Protein AF-A0A6N6KBW1-F1 (afdb_monomer)

Secondary structure (DSSP, 8-state):
-GGGG-------EEEEEE-HHHHHHHHTT--EE-GGGEEEESS---TTPEEEEE-TTT--EEEEEEE-TT-SS-EEEEEESS----SHHHHT-

Sequence (93 aa):
MVLDNLPDIPVQRIAFKVKPAAEKAVRKGHPWVFEEAIRKQNLQGNAGDLAIIYDQKKNKFLALGLYDPDSPIRIKLLQFQNPAKIDEVWFQS

Nearest PDB structures (foldseek):
  3c0k-assembly1_B  TM=8.992E-01  e=4.044E-06  Escherichia coli K-12
  2as0-assembly1_B  TM=9.125E-01  e=5.924E-06  Pyrococcus horikoshii
  2j5t-assembly4_H  TM=8.123E-01  e=4.159E-03  Escherichia coli
  2j5t-assembly3_A  TM=8.202E-01  e=3.225E-03  Escherichia coli
  2j5t-assembly1_D  TM=8.231E-01  e=4.433E-03  Escherichia coli

Radius of gyration: 13.61 Å; Cα contacts (8 Å, |Δi|>4): 174; chains: 1; bounding box: 25×25×44 Å

Mean predicted aligned error: 3.31 Å

pLDDT: mean 95.17, std 7.19, range [55.94, 98.81]

Structure (mmCIF, N/C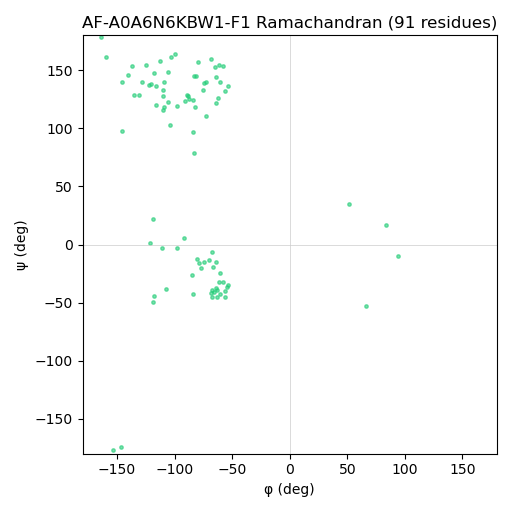A/C/O backbone):
data_AF-A0A6N6KBW1-F1
#
_entry.id   AF-A0A6N6KBW1-F1
#
loop_
_atom_site.group_PDB
_atom_site.id
_atom_site.type_symbol
_atom_site.label_atom_id
_atom_site.label_alt_id
_atom_site.label_comp_id
_atom_site.label_asym_id
_atom_site.label_entity_id
_atom_site.label_seq_id
_atom_site.pdbx_PDB_ins_code
_atom_site.Cartn_x
_atom_site.Cartn_y
_atom_site.Cartn_z
_atom_site.occupancy
_atom_site.B_iso_or_equiv
_atom_site.auth_seq_id
_atom_site.auth_comp_id
_atom_site.auth_asym_id
_atom_site.auth_atom_id
_atom_site.pdbx_PDB_model_num
ATOM 1 N N . MET A 1 1 ? 6.164 -11.143 -29.547 1.00 55.94 1 MET A N 1
ATOM 2 C CA . MET A 1 1 ? 5.729 -9.842 -28.987 1.00 55.94 1 MET A CA 1
ATOM 3 C C . MET A 1 1 ? 6.759 -9.471 -27.914 1.00 55.94 1 MET A C 1
ATOM 5 O O . MET A 1 1 ? 7.391 -10.374 -27.395 1.00 55.94 1 MET A O 1
ATOM 9 N N . VAL A 1 2 ? 7.039 -8.199 -27.604 1.00 62.19 2 VAL A N 1
ATOM 10 C CA . VAL A 1 2 ? 8.185 -7.830 -26.719 1.00 62.19 2 VAL A CA 1
ATOM 11 C C . VAL A 1 2 ? 8.042 -8.361 -25.274 1.00 62.19 2 VAL A C 1
ATOM 13 O O . VAL A 1 2 ? 9.023 -8.436 -24.544 1.00 62.19 2 VAL A O 1
ATOM 16 N N . LEU A 1 3 ? 6.839 -8.791 -24.879 1.00 69.25 3 LEU A N 1
ATOM 17 C CA . LEU A 1 3 ? 6.536 -9.311 -23.542 1.00 69.25 3 LEU A CA 1
ATOM 18 C C . LEU A 1 3 ? 7.025 -10.751 -23.301 1.00 69.25 3 LEU A C 1
ATOM 20 O O . LEU A 1 3 ? 7.226 -11.121 -22.151 1.00 69.25 3 LEU A O 1
ATOM 24 N N . ASP A 1 4 ? 7.278 -11.532 -24.359 1.00 78.00 4 ASP A N 1
ATOM 25 C CA . ASP A 1 4 ? 7.636 -12.961 -24.250 1.00 78.00 4 ASP A CA 1
ATOM 26 C C . ASP A 1 4 ? 9.047 -13.190 -23.660 1.00 78.00 4 ASP A C 1
ATOM 28 O O . ASP A 1 4 ? 9.390 -14.305 -23.282 1.00 78.00 4 ASP A O 1
ATOM 32 N N . ASN A 1 5 ? 9.866 -12.131 -23.574 1.00 83.62 5 ASN A N 1
ATOM 33 C CA . ASN A 1 5 ? 11.259 -12.164 -23.108 1.00 83.62 5 ASN A CA 1
ATOM 34 C C . ASN A 1 5 ? 11.499 -11.303 -21.855 1.00 83.62 5 ASN A C 1
ATOM 36 O O . ASN A 1 5 ? 12.627 -10.866 -21.610 1.00 83.62 5 ASN A O 1
ATOM 40 N N . LEU A 1 6 ? 10.458 -11.007 -21.072 1.00 83.31 6 LEU A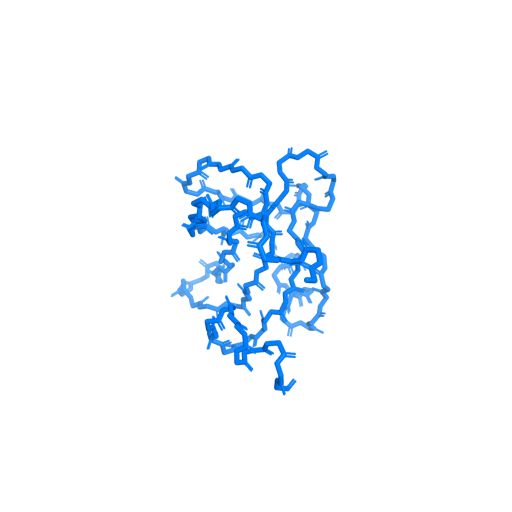 N 1
ATOM 41 C CA . LEU A 1 6 ? 10.654 -10.333 -19.791 1.00 83.31 6 LEU A CA 1
ATOM 42 C C . LEU A 1 6 ? 11.270 -11.304 -18.770 1.00 83.31 6 LEU A C 1
ATOM 44 O O . LEU A 1 6 ? 10.885 -12.473 -18.730 1.00 83.31 6 LEU A O 1
ATOM 48 N N . PRO A 1 7 ? 12.226 -10.847 -17.944 1.00 86.56 7 PRO A N 1
ATOM 49 C CA . PRO A 1 7 ? 12.747 -11.669 -16.865 1.00 86.56 7 PRO A CA 1
ATOM 50 C C . PRO A 1 7 ? 11.641 -11.959 -15.847 1.00 86.56 7 PRO A C 1
ATOM 52 O O . PRO A 1 7 ? 10.825 -11.086 -15.544 1.00 86.56 7 PRO A O 1
ATOM 55 N N . ASP A 1 8 ? 11.653 -13.163 -15.278 1.00 87.00 8 ASP A N 1
ATOM 56 C CA . ASP A 1 8 ? 10.855 -13.455 -14.092 1.00 87.00 8 ASP A CA 1
ATOM 57 C C . ASP A 1 8 ? 11.502 -12.762 -12.886 1.00 87.00 8 ASP A C 1
ATOM 59 O O . ASP A 1 8 ? 12.624 -13.088 -12.483 1.00 87.00 8 ASP A O 1
ATOM 63 N N . ILE A 1 9 ? 10.826 -11.740 -12.364 1.00 88.69 9 ILE A N 1
ATOM 64 C CA . ILE A 1 9 ? 11.304 -10.953 -11.230 1.00 88.69 9 ILE A CA 1
ATOM 65 C C . ILE A 1 9 ? 10.611 -11.494 -9.978 1.00 88.69 9 ILE A C 1
ATOM 67 O O . ILE A 1 9 ? 9.385 -11.413 -9.886 1.00 88.69 9 ILE A O 1
ATOM 71 N N . PRO A 1 10 ? 11.352 -12.010 -8.981 1.00 90.81 10 PRO A N 1
ATOM 72 C CA . PRO A 1 10 ? 10.742 -12.458 -7.740 1.00 90.81 10 PRO A CA 1
ATOM 73 C C . PRO A 1 10 ? 10.110 -11.269 -7.008 1.00 90.81 10 PRO A C 1
ATOM 75 O O . PRO A 1 10 ? 10.792 -10.309 -6.661 1.00 90.81 10 PRO A O 1
ATOM 78 N N . VAL A 1 11 ? 8.803 -11.359 -6.752 1.00 94.56 11 VAL A N 1
ATOM 79 C CA . VAL A 1 11 ? 8.020 -10.321 -6.066 1.00 94.56 11 VAL A CA 1
ATOM 80 C C . VAL A 1 11 ? 7.695 -10.765 -4.646 1.00 94.56 11 VAL A C 1
ATOM 82 O O . VAL A 1 11 ? 7.026 -11.783 -4.432 1.00 94.56 11 VAL A O 1
ATOM 85 N N . GLN A 1 12 ? 8.096 -9.971 -3.657 1.00 96.94 12 GLN A N 1
ATOM 86 C CA . GLN A 1 12 ? 7.728 -10.201 -2.257 1.00 96.94 12 GLN A CA 1
ATOM 87 C C . GLN A 1 12 ? 6.560 -9.312 -1.811 1.00 96.94 12 GLN A C 1
ATOM 89 O O . GLN A 1 12 ? 6.191 -8.327 -2.449 1.00 96.94 12 GLN A O 1
ATOM 94 N N . ARG A 1 13 ? 5.948 -9.686 -0.680 1.00 97.88 13 ARG A N 1
ATOM 95 C CA . ARG A 1 13 ? 4.872 -8.928 -0.030 1.00 97.88 13 ARG A CA 1
ATOM 96 C C . ARG A 1 13 ? 5.387 -8.296 1.255 1.00 97.88 13 ARG A C 1
ATOM 98 O O . ARG A 1 13 ? 5.742 -9.001 2.197 1.00 97.88 13 ARG A O 1
ATOM 105 N N . ILE A 1 14 ? 5.363 -6.973 1.310 1.00 98.69 14 ILE A N 1
ATOM 106 C CA . ILE A 1 14 ? 5.862 -6.170 2.423 1.00 98.69 14 ILE A CA 1
ATOM 107 C C . ILE A 1 14 ? 4.672 -5.535 3.138 1.00 98.69 14 ILE A C 1
ATOM 109 O O . ILE A 1 14 ? 3.823 -4.892 2.524 1.00 98.69 14 ILE A O 1
ATOM 113 N N . ALA A 1 15 ? 4.593 -5.712 4.453 1.00 98.62 15 ALA A N 1
ATOM 114 C CA . ALA A 1 15 ? 3.540 -5.139 5.275 1.00 98.62 15 ALA A CA 1
ATOM 115 C C . ALA A 1 15 ? 3.925 -3.738 5.763 1.00 98.62 15 ALA A C 1
ATOM 117 O O . ALA A 1 15 ? 4.953 -3.541 6.420 1.00 98.62 15 ALA A O 1
ATOM 118 N N . PHE A 1 16 ? 3.028 -2.785 5.525 1.00 98.75 16 PHE A N 1
ATOM 119 C CA . PHE A 1 16 ? 3.174 -1.396 5.921 1.00 98.75 16 PHE A CA 1
ATOM 120 C C . PHE A 1 16 ? 2.080 -0.962 6.892 1.00 98.75 16 PHE A C 1
ATOM 122 O O . PHE A 1 16 ? 0.921 -1.375 6.811 1.00 98.75 16 PHE A O 1
ATOM 129 N N . LYS A 1 17 ? 2.451 -0.048 7.787 1.00 98.62 17 LYS A N 1
ATOM 130 C CA . LYS A 1 17 ? 1.510 0.820 8.494 1.00 98.62 17 LYS A CA 1
ATOM 131 C C . LYS A 1 17 ? 1.844 2.271 8.191 1.00 98.62 17 LYS A C 1
ATOM 133 O O . LYS A 1 17 ? 3.011 2.656 8.245 1.00 98.62 17 LYS A O 1
ATOM 138 N N . VAL A 1 18 ? 0.822 3.086 7.957 1.00 98.75 18 VAL A N 1
ATOM 139 C CA . VAL A 1 18 ? 0.965 4.507 7.600 1.00 98.75 18 VAL A CA 1
ATOM 140 C C . VAL A 1 18 ? 0.447 5.423 8.707 1.00 98.75 18 VAL A C 1
ATOM 142 O O . VAL A 1 18 ? -0.344 5.003 9.553 1.00 98.75 18 VAL A O 1
ATOM 145 N N . LYS A 1 19 ? 0.891 6.678 8.741 1.00 98.69 19 LYS A N 1
ATOM 146 C CA . LYS A 1 19 ? 0.419 7.690 9.697 1.00 98.69 19 LYS A CA 1
ATOM 147 C C . LYS A 1 19 ? -1.107 7.892 9.579 1.00 98.69 19 LYS A C 1
ATOM 149 O O . LYS A 1 19 ? -1.656 7.709 8.493 1.00 98.69 19 LYS A O 1
ATOM 154 N N . PRO A 1 20 ? -1.809 8.324 10.647 1.00 98.50 20 PRO A N 1
ATOM 155 C CA . PRO A 1 20 ? -3.275 8.434 10.645 1.00 98.50 20 PRO A CA 1
ATOM 156 C C . PRO A 1 20 ? -3.867 9.282 9.506 1.00 98.50 20 PRO A C 1
ATOM 158 O O . PRO A 1 20 ? -4.914 8.933 8.963 1.00 98.50 20 PRO A O 1
ATOM 161 N N . ALA A 1 21 ? -3.195 10.372 9.118 1.00 98.38 21 ALA A N 1
ATOM 162 C CA . ALA A 1 21 ? -3.625 11.211 7.999 1.00 98.38 21 ALA A CA 1
ATOM 163 C C . ALA A 1 21 ? -3.602 10.444 6.665 1.00 98.38 21 ALA A C 1
ATOM 165 O O . ALA A 1 21 ? -4.583 10.470 5.922 1.00 98.38 21 ALA A O 1
ATOM 166 N N . ALA A 1 22 ? -2.524 9.699 6.408 1.00 98.44 22 ALA A N 1
ATOM 167 C CA . ALA A 1 22 ? -2.402 8.847 5.234 1.00 98.44 22 ALA A CA 1
ATOM 168 C C . ALA A 1 22 ? -3.380 7.669 5.281 1.00 98.44 22 ALA A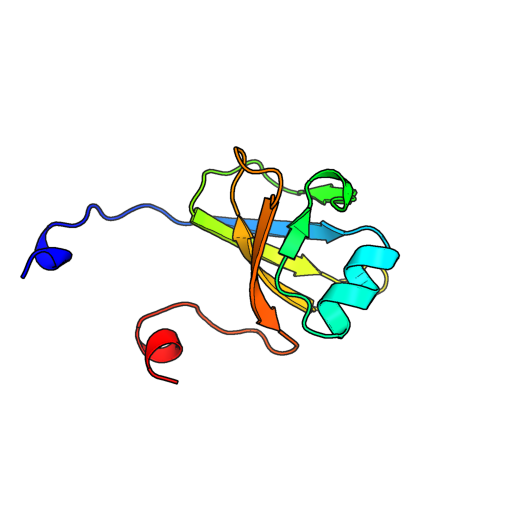 C 1
ATOM 170 O O . ALA A 1 22 ? -4.018 7.387 4.277 1.00 98.44 22 ALA A O 1
ATOM 171 N N . GLU A 1 23 ? -3.601 7.043 6.443 1.00 98.50 23 GLU A N 1
ATOM 172 C CA . GLU A 1 23 ? -4.626 5.999 6.587 1.00 98.50 23 GLU A CA 1
ATOM 173 C C . GLU A 1 23 ? -6.012 6.523 6.170 1.00 98.50 23 GLU A C 1
ATOM 175 O O . GLU A 1 23 ? -6.731 5.869 5.414 1.00 98.50 23 GLU A O 1
ATOM 180 N N . LYS A 1 24 ? -6.379 7.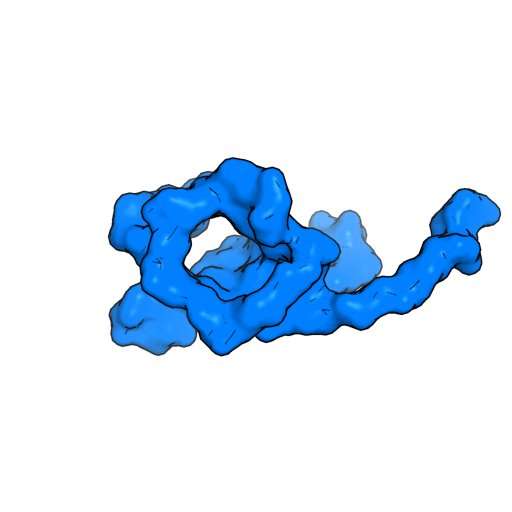733 6.614 1.00 98.12 24 LYS A N 1
ATOM 181 C CA . LYS A 1 24 ? -7.640 8.383 6.229 1.00 98.12 24 LYS A CA 1
ATOM 182 C C . LYS A 1 24 ? -7.706 8.668 4.725 1.00 98.12 24 LYS A C 1
ATOM 184 O O . LYS A 1 24 ? -8.775 8.507 4.144 1.00 98.12 24 LYS A O 1
ATOM 189 N N . ALA A 1 25 ? -6.602 9.089 4.108 1.00 98.25 25 ALA A N 1
ATOM 190 C CA . ALA A 1 25 ? -6.527 9.327 2.666 1.00 98.25 25 ALA A CA 1
ATOM 191 C C . ALA A 1 25 ? -6.656 8.021 1.862 1.00 98.25 25 ALA A C 1
ATOM 193 O O . ALA A 1 25 ? -7.465 7.950 0.940 1.00 98.25 25 ALA A O 1
ATOM 194 N N . VAL A 1 26 ? -5.954 6.960 2.271 1.00 98.31 26 VAL A N 1
ATOM 195 C CA . VAL A 1 26 ? -6.032 5.623 1.659 1.00 98.31 26 VAL A CA 1
ATOM 196 C C . VAL A 1 26 ? -7.450 5.061 1.746 1.00 98.31 26 VAL A C 1
ATOM 198 O O . VAL A 1 26 ? -7.977 4.566 0.757 1.00 98.31 26 VAL A O 1
ATOM 201 N N . ARG A 1 27 ? -8.131 5.211 2.891 1.00 97.00 27 ARG A N 1
ATOM 202 C CA . ARG A 1 27 ? -9.545 4.810 3.038 1.00 97.00 27 ARG A CA 1
ATOM 203 C C . ARG A 1 27 ? -10.489 5.545 2.081 1.00 97.00 27 ARG A C 1
ATOM 205 O O . ARG A 1 27 ? -11.557 5.024 1.783 1.00 97.00 27 ARG A O 1
ATOM 212 N N . LYS A 1 28 ? -10.109 6.739 1.621 1.00 97.44 28 LYS A N 1
ATOM 213 C CA . LYS A 1 28 ? -10.848 7.532 0.628 1.00 97.44 28 LYS A CA 1
ATOM 214 C C . LYS A 1 28 ? -10.408 7.257 -0.817 1.00 97.44 28 LYS A C 1
ATOM 216 O O . LYS A 1 28 ? -10.880 7.946 -1.712 1.00 97.44 28 LYS A O 1
ATOM 221 N N . GLY A 1 29 ? -9.516 6.292 -1.043 1.00 97.38 29 GLY A N 1
ATOM 222 C CA . GLY A 1 29 ? -9.036 5.932 -2.377 1.00 97.38 29 GLY A CA 1
ATOM 223 C C . GLY A 1 29 ? -7.895 6.805 -2.901 1.00 97.38 29 GLY A C 1
ATOM 224 O O . GLY A 1 29 ? -7.645 6.802 -4.101 1.00 97.38 29 GLY A O 1
ATOM 225 N N . HIS A 1 30 ? -7.196 7.565 -2.047 1.00 98.25 30 HIS A N 1
ATOM 226 C CA . HIS A 1 30 ? -6.013 8.302 -2.501 1.00 98.25 30 HIS A CA 1
ATOM 227 C C . HIS A 1 30 ? -4.939 7.316 -3.002 1.00 98.25 30 HIS A C 1
ATOM 229 O O . HIS A 1 30 ? -4.557 6.424 -2.240 1.00 98.25 30 HIS A O 1
ATOM 235 N N . PRO A 1 31 ? -4.426 7.465 -4.238 1.00 98.38 31 PRO A N 1
ATOM 236 C CA . PRO A 1 31 ? -3.598 6.441 -4.877 1.00 98.38 31 PRO A CA 1
ATOM 237 C C . PRO A 1 31 ? -2.148 6.428 -4.396 1.00 98.38 31 PRO A C 1
ATOM 239 O O . PRO A 1 31 ? -1.426 5.465 -4.638 1.00 98.38 31 PRO A O 1
ATOM 242 N N . TRP A 1 32 ? -1.694 7.487 -3.729 1.00 98.69 32 TRP A N 1
ATOM 243 C CA . TRP A 1 32 ? -0.287 7.649 -3.374 1.00 98.69 32 TRP A CA 1
ATOM 244 C C . TRP A 1 32 ? -0.081 7.644 -1.865 1.00 98.69 32 TRP A C 1
ATOM 246 O O . TRP A 1 32 ? -0.805 8.314 -1.121 1.00 98.69 32 TRP A O 1
ATOM 256 N N . VAL A 1 33 ? 0.946 6.923 -1.425 1.00 98.75 33 VAL A N 1
ATOM 257 C CA . VAL A 1 33 ? 1.510 7.037 -0.081 1.00 98.75 33 VAL A CA 1
ATOM 258 C C . VAL A 1 33 ? 2.934 7.542 -0.217 1.00 98.75 33 VAL A C 1
ATOM 260 O O . VAL A 1 33 ? 3.766 6.899 -0.854 1.00 98.75 33 VAL A O 1
ATOM 263 N N . PHE A 1 34 ? 3.192 8.693 0.392 1.00 98.75 34 PHE A N 1
ATOM 264 C CA . PHE A 1 34 ? 4.511 9.310 0.405 1.00 98.75 34 PHE A CA 1
ATOM 265 C C . PHE A 1 34 ? 5.427 8.669 1.452 1.00 98.75 34 PHE A C 1
ATOM 267 O O . PHE A 1 34 ? 4.947 8.072 2.421 1.00 98.75 34 PHE A O 1
ATOM 274 N N . GLU A 1 35 ? 6.741 8.789 1.278 1.00 98.50 35 GLU A N 1
ATOM 275 C CA . GLU A 1 35 ? 7.717 8.198 2.197 1.00 98.50 35 GLU A CA 1
ATOM 276 C C . GLU A 1 35 ? 7.524 8.660 3.645 1.00 98.50 35 GLU A C 1
ATOM 278 O O . GLU A 1 35 ? 7.545 7.848 4.573 1.00 98.50 35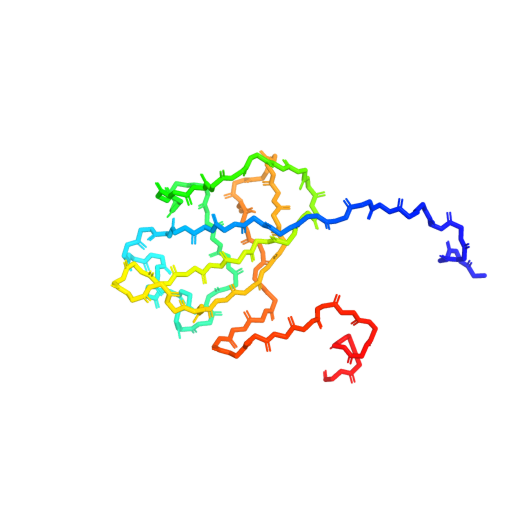 GLU A O 1
ATOM 283 N N . GLU A 1 36 ? 7.205 9.940 3.852 1.00 98.44 36 GLU A N 1
ATOM 284 C CA . GLU A 1 36 ? 7.069 10.521 5.184 1.00 98.44 36 GLU A CA 1
ATOM 285 C C . GLU A 1 36 ? 5.770 10.063 5.850 1.00 98.44 36 GLU A C 1
ATOM 287 O O . GLU A 1 36 ? 5.596 10.220 7.061 1.00 98.44 36 GLU A O 1
ATOM 292 N N . ALA A 1 37 ? 4.835 9.494 5.087 1.00 98.38 37 ALA A N 1
ATOM 293 C CA . ALA A 1 37 ? 3.610 8.913 5.608 1.00 98.38 37 ALA A CA 1
ATOM 294 C C . ALA A 1 37 ? 3.803 7.497 6.171 1.00 98.38 37 ALA A C 1
ATOM 296 O O . ALA A 1 37 ? 2.906 7.011 6.868 1.00 98.38 37 ALA A O 1
ATOM 297 N N . ILE A 1 38 ? 4.934 6.830 5.931 1.00 98.44 38 ILE A N 1
ATOM 298 C CA . ILE A 1 38 ? 5.188 5.486 6.460 1.00 98.44 38 ILE A CA 1
ATOM 299 C C . ILE A 1 38 ? 5.532 5.551 7.951 1.00 98.44 38 ILE A C 1
ATOM 301 O O . ILE A 1 38 ? 6.324 6.369 8.408 1.00 98.44 38 ILE A O 1
ATOM 305 N N . ARG A 1 39 ? 4.900 4.676 8.741 1.00 98.38 39 ARG A N 1
ATOM 306 C CA . ARG A 1 39 ? 5.153 4.517 10.183 1.00 98.38 39 ARG A CA 1
ATOM 307 C C . ARG A 1 39 ? 5.902 3.224 10.495 1.00 98.38 39 ARG A C 1
ATOM 309 O O . ARG A 1 39 ? 6.703 3.193 11.422 1.00 98.38 39 ARG A O 1
ATOM 316 N N . LYS A 1 40 ? 5.582 2.137 9.792 1.00 98.38 40 LYS A N 1
ATOM 317 C CA . LYS A 1 40 ? 6.222 0.829 9.966 1.00 98.38 40 LYS A CA 1
ATOM 318 C C . LYS A 1 40 ? 6.302 0.117 8.625 1.00 98.38 40 LYS A C 1
ATOM 320 O O . LYS A 1 40 ? 5.322 0.118 7.887 1.00 98.38 40 LYS A O 1
ATOM 325 N N . GLN A 1 41 ? 7.429 -0.538 8.403 1.00 98.31 41 GLN A N 1
ATOM 326 C CA . GLN A 1 41 ? 7.707 -1.475 7.325 1.00 98.31 41 GLN A CA 1
ATOM 327 C C . GLN A 1 41 ? 8.316 -2.716 7.980 1.00 98.31 41 GLN A C 1
ATOM 329 O O . GLN A 1 41 ? 9.189 -2.583 8.837 1.00 98.31 41 GLN A O 1
ATOM 334 N N . ASN A 1 42 ? 7.796 -3.907 7.688 1.00 98.38 42 ASN A N 1
ATOM 335 C CA . ASN A 1 42 ? 8.264 -5.128 8.354 1.00 98.38 42 ASN A CA 1
ATOM 336 C C . ASN A 1 42 ? 9.509 -5.748 7.701 1.00 98.38 42 ASN A C 1
ATOM 338 O O . ASN A 1 42 ? 10.246 -6.439 8.394 1.00 98.38 42 ASN A O 1
ATOM 342 N N . LEU A 1 43 ? 9.721 -5.523 6.403 1.00 98.06 43 LEU A N 1
ATOM 343 C CA . LEU A 1 43 ? 10.812 -6.082 5.603 1.00 98.06 43 LEU A CA 1
ATOM 344 C C . LEU A 1 43 ? 11.338 -5.019 4.639 1.00 98.06 43 LEU A C 1
ATOM 346 O O . LEU A 1 43 ? 10.554 -4.219 4.135 1.00 98.06 43 LEU A O 1
ATOM 350 N N . GLN A 1 44 ? 12.640 -5.025 4.357 1.00 96.69 44 GLN A N 1
ATOM 351 C CA . GLN A 1 44 ? 13.181 -4.295 3.204 1.00 96.69 44 GLN A CA 1
ATOM 352 C C . GLN A 1 44 ? 12.723 -4.952 1.902 1.00 96.69 44 GLN A C 1
ATOM 354 O O . GLN A 1 44 ? 12.334 -6.118 1.920 1.00 96.69 44 GLN A O 1
ATOM 359 N N . GLY A 1 45 ? 12.765 -4.221 0.790 1.00 96.38 45 GLY A N 1
ATOM 360 C CA . GLY A 1 45 ? 12.384 -4.750 -0.516 1.00 96.38 45 GLY A CA 1
ATOM 361 C C . GLY A 1 45 ? 12.868 -3.905 -1.678 1.00 96.38 45 GLY A C 1
ATOM 362 O O . GLY A 1 45 ? 13.479 -2.855 -1.479 1.00 96.38 45 GLY A O 1
ATOM 363 N N . ASN A 1 46 ? 12.569 -4.383 -2.876 1.00 97.38 46 ASN A N 1
ATOM 364 C CA . ASN A 1 46 ? 12.978 -3.799 -4.141 1.00 97.38 46 ASN A CA 1
ATOM 365 C C . ASN A 1 46 ? 11.816 -3.048 -4.797 1.00 97.38 46 ASN A C 1
ATOM 367 O O . ASN A 1 46 ? 10.642 -3.265 -4.480 1.00 97.38 46 ASN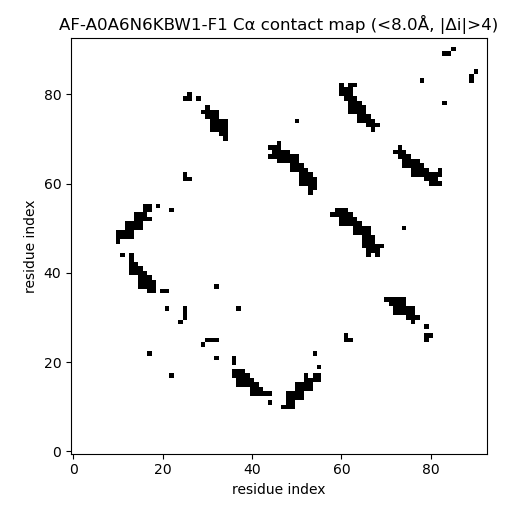 A O 1
ATOM 371 N N . ALA A 1 47 ? 12.142 -2.168 -5.743 1.00 97.31 47 ALA A N 1
ATOM 372 C CA . ALA A 1 47 ? 11.133 -1.538 -6.581 1.00 97.31 47 ALA A CA 1
ATOM 373 C C . ALA A 1 47 ? 10.293 -2.605 -7.305 1.00 97.31 47 ALA A C 1
ATOM 375 O O . ALA A 1 47 ? 10.835 -3.546 -7.881 1.00 97.31 47 ALA A O 1
ATOM 376 N N . GLY A 1 48 ? 8.970 -2.450 -7.266 1.00 96.69 48 GLY A N 1
ATOM 377 C CA . GLY A 1 48 ? 8.020 -3.397 -7.856 1.00 96.69 48 GLY A CA 1
ATOM 378 C C . GLY A 1 48 ? 7.474 -4.450 -6.887 1.00 96.69 48 GLY A C 1
ATOM 379 O O . GLY A 1 48 ? 6.491 -5.109 -7.222 1.00 96.69 48 GLY A O 1
ATOM 380 N N . ASP A 1 49 ? 8.021 -4.566 -5.673 1.00 98.19 49 ASP A N 1
ATOM 381 C CA . ASP A 1 49 ? 7.443 -5.429 -4.640 1.00 98.19 49 ASP A CA 1
ATOM 382 C C . ASP A 1 49 ? 6.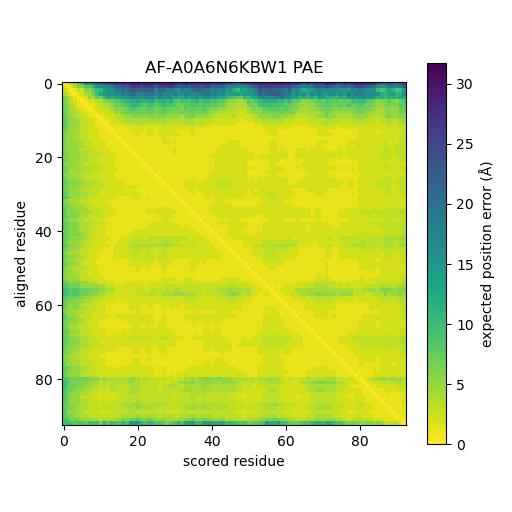021 -5.000 -4.254 1.00 98.19 49 ASP A C 1
ATOM 384 O O . ASP A 1 49 ? 5.644 -3.828 -4.344 1.00 98.19 49 ASP A O 1
ATOM 388 N N . LEU A 1 50 ? 5.218 -5.942 -3.756 1.00 98.31 50 LEU A N 1
ATOM 389 C CA . LEU A 1 50 ? 3.862 -5.639 -3.310 1.00 98.31 50 LEU A CA 1
ATOM 390 C C . LEU A 1 50 ? 3.869 -5.068 -1.894 1.00 98.31 50 LEU A C 1
ATOM 392 O O . LEU A 1 50 ? 4.203 -5.746 -0.922 1.00 98.31 50 LEU A O 1
ATOM 396 N N . ALA A 1 51 ? 3.395 -3.838 -1.757 1.00 98.62 51 ALA A N 1
ATOM 397 C CA . ALA A 1 51 ? 3.104 -3.212 -0.481 1.00 98.62 51 ALA A CA 1
ATOM 398 C C . ALA A 1 51 ? 1.675 -3.540 -0.036 1.00 98.62 51 ALA A C 1
ATOM 400 O O . ALA A 1 51 ? 0.716 -3.240 -0.742 1.00 98.62 51 ALA A O 1
ATOM 401 N N . ILE A 1 52 ? 1.517 -4.090 1.167 1.00 98.62 52 ILE A N 1
ATOM 402 C CA . ILE A 1 52 ? 0.220 -4.332 1.804 1.00 98.62 52 ILE A CA 1
ATOM 403 C C . ILE A 1 52 ? 0.068 -3.375 2.979 1.00 98.62 52 ILE A C 1
ATOM 405 O O . ILE A 1 52 ? 0.801 -3.463 3.965 1.00 98.62 52 ILE A O 1
ATOM 409 N N . ILE A 1 53 ? -0.904 -2.472 2.899 1.00 98.62 53 ILE A N 1
ATOM 410 C CA . ILE A 1 53 ? -1.198 -1.516 3.963 1.00 98.62 53 ILE A CA 1
ATOM 411 C C . ILE A 1 53 ? -2.242 -2.113 4.894 1.00 98.62 53 ILE A C 1
ATOM 413 O O . ILE A 1 53 ? -3.355 -2.443 4.477 1.00 98.62 53 ILE A O 1
ATOM 417 N N . TYR A 1 54 ? -1.894 -2.185 6.174 1.00 98.44 54 TYR A N 1
ATOM 418 C CA . TYR A 1 54 ? -2.810 -2.563 7.239 1.00 98.44 54 TYR A CA 1
ATOM 419 C C . TYR A 1 54 ? -3.218 -1.352 8.070 1.00 98.44 54 TYR A C 1
ATOM 421 O O . TYR A 1 54 ? -2.432 -0.422 8.281 1.00 98.44 54 TYR A O 1
ATOM 429 N N . ASP A 1 55 ? -4.442 -1.382 8.590 1.00 96.25 55 ASP A N 1
ATOM 430 C CA . ASP A 1 55 ? -4.891 -0.370 9.532 1.00 96.25 55 ASP A CA 1
ATOM 431 C C . ASP A 1 55 ? -4.105 -0.420 10.842 1.00 96.25 55 ASP A C 1
ATOM 433 O O . ASP A 1 55 ? -3.557 -1.444 11.268 1.00 96.25 55 ASP A O 1
ATOM 437 N N . GLN A 1 56 ? -4.027 0.734 11.500 1.00 94.88 56 GLN A N 1
ATOM 438 C CA . GLN A 1 56 ? -3.257 0.852 12.729 1.00 94.88 56 GLN A CA 1
ATOM 439 C C . GLN A 1 56 ? -3.850 0.013 13.865 1.00 94.88 56 GLN A C 1
ATOM 441 O O . GLN A 1 56 ? -3.091 -0.598 14.622 1.00 94.88 56 GLN A O 1
ATOM 446 N N . LYS A 1 57 ? -5.186 -0.000 13.983 1.00 94.69 57 LYS A N 1
ATOM 447 C CA . LYS A 1 57 ? -5.909 -0.475 15.173 1.00 94.69 57 LYS A CA 1
ATOM 448 C C . LYS A 1 57 ? -6.130 -1.984 15.214 1.00 94.69 57 LYS A C 1
ATOM 450 O O . LYS A 1 57 ? -6.024 -2.568 16.284 1.00 94.69 57 LYS A O 1
ATOM 455 N N . LYS A 1 58 ? -6.509 -2.596 14.093 1.00 96.12 58 LYS A N 1
ATOM 456 C CA . LYS A 1 58 ? -6.989 -3.985 14.025 1.00 96.12 58 LYS A CA 1
ATOM 457 C C . LYS A 1 58 ? -6.141 -4.859 13.097 1.00 96.12 58 LYS A C 1
ATOM 459 O O . LYS A 1 58 ? -6.467 -6.029 12.939 1.00 96.12 58 LYS A O 1
ATOM 464 N N . ASN A 1 59 ? -5.082 -4.310 12.494 1.00 96.19 59 ASN A N 1
ATOM 465 C CA . ASN A 1 59 ? -4.304 -4.954 11.436 1.00 96.19 59 ASN A CA 1
ATOM 466 C C . ASN A 1 59 ? -5.194 -5.472 10.295 1.00 96.19 59 ASN A C 1
ATOM 468 O O . ASN A 1 59 ? -4.925 -6.525 9.723 1.00 96.19 59 ASN A O 1
ATOM 472 N N . LYS A 1 60 ? -6.280 -4.760 9.973 1.00 96.75 60 LYS A N 1
ATOM 473 C CA . LYS A 1 60 ? -7.120 -5.126 8.827 1.00 96.75 60 LYS A CA 1
ATOM 474 C C . LYS A 1 60 ? -6.502 -4.611 7.540 1.00 96.75 60 LYS A C 1
ATOM 476 O O . LYS A 1 60 ? -5.926 -3.526 7.534 1.00 96.75 60 LYS A O 1
ATOM 481 N N . PHE A 1 61 ? -6.651 -5.376 6.464 1.00 97.75 61 PHE A N 1
ATOM 482 C CA . PHE A 1 61 ? -6.276 -4.935 5.126 1.00 97.75 61 PHE A CA 1
ATOM 483 C C . PHE A 1 61 ? -6.945 -3.594 4.793 1.00 97.75 61 PHE A C 1
ATOM 485 O O . PHE A 1 61 ? -8.128 -3.398 5.078 1.00 97.75 61 PHE A O 1
ATOM 492 N N . LEU A 1 62 ? -6.182 -2.677 4.203 1.00 97.62 62 LEU A N 1
ATOM 493 C CA . LEU A 1 62 ? -6.685 -1.399 3.705 1.00 97.62 62 LEU A CA 1
ATOM 494 C C . LEU A 1 62 ? -6.492 -1.245 2.212 1.00 97.62 62 LEU A C 1
ATOM 496 O O . LEU A 1 62 ? -7.425 -0.846 1.516 1.00 97.62 62 LEU A O 1
ATOM 500 N N . ALA A 1 63 ? -5.278 -1.512 1.747 1.00 98.56 63 ALA A N 1
ATOM 501 C CA . ALA A 1 63 ? -4.921 -1.364 0.354 1.00 98.56 63 ALA A CA 1
ATOM 502 C C . ALA A 1 63 ? -3.680 -2.190 0.018 1.00 98.56 63 ALA A C 1
ATOM 504 O O . ALA A 1 63 ? -2.904 -2.564 0.902 1.00 98.56 63 ALA A O 1
ATOM 505 N N . LEU A 1 64 ? -3.494 -2.432 -1.272 1.00 98.38 64 LEU A N 1
ATOM 506 C CA . LEU A 1 64 ? -2.322 -3.059 -1.858 1.00 98.38 64 LEU A CA 1
ATOM 507 C C . LEU A 1 64 ? -1.807 -2.181 -2.998 1.00 98.38 64 LEU A C 1
ATOM 509 O O . LEU A 1 64 ? -2.599 -1.618 -3.754 1.00 98.38 64 LEU A O 1
ATOM 513 N N . GLY A 1 65 ? -0.489 -2.053 -3.115 1.00 98.38 65 GLY A N 1
ATOM 514 C CA . GLY A 1 65 ? 0.155 -1.284 -4.175 1.00 98.38 65 GLY A CA 1
ATOM 515 C C . GLY A 1 65 ? 1.557 -1.767 -4.513 1.00 98.38 65 GLY A C 1
ATOM 516 O O . GLY A 1 65 ? 2.038 -2.738 -3.936 1.00 98.38 65 GLY A O 1
ATOM 517 N N . LEU A 1 66 ? 2.210 -1.052 -5.424 1.00 98.44 66 LEU A N 1
ATOM 518 C CA . LEU A 1 66 ? 3.610 -1.251 -5.789 1.00 98.44 66 LEU A CA 1
ATOM 519 C C . LEU A 1 66 ? 4.509 -0.400 -4.892 1.00 98.44 66 LEU A C 1
ATOM 521 O O . LEU A 1 66 ? 4.286 0.806 -4.756 1.00 98.44 66 LEU A O 1
ATOM 525 N N . TYR A 1 67 ? 5.508 -1.034 -4.289 1.00 98.75 67 TYR A N 1
ATOM 526 C CA . TYR A 1 67 ? 6.555 -0.402 -3.498 1.00 98.75 67 TYR A CA 1
ATOM 527 C C . TYR 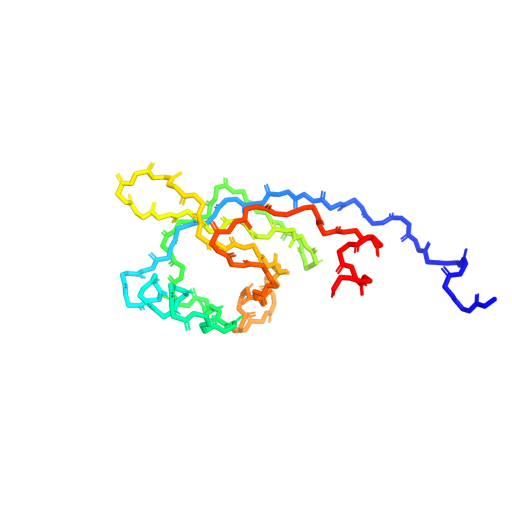A 1 67 ? 7.674 0.136 -4.392 1.00 98.75 67 TYR A C 1
ATOM 529 O O . TYR A 1 67 ? 8.006 -0.456 -5.419 1.00 98.75 67 TYR A O 1
ATOM 537 N N . ASP A 1 68 ? 8.259 1.261 -3.992 1.00 98.38 68 ASP A N 1
ATOM 538 C CA . ASP A 1 68 ? 9.367 1.894 -4.699 1.00 98.38 68 ASP A CA 1
ATOM 539 C C . ASP A 1 68 ? 10.328 2.572 -3.698 1.00 98.38 68 ASP A C 1
ATOM 541 O O . ASP A 1 68 ? 10.037 3.684 -3.242 1.00 98.38 68 ASP A O 1
ATOM 545 N N . PRO A 1 69 ? 11.447 1.921 -3.309 1.00 98.12 69 PRO A N 1
ATOM 546 C CA . PRO A 1 69 ? 12.423 2.442 -2.346 1.00 98.12 69 PRO A CA 1
ATOM 547 C C . PRO A 1 69 ? 13.209 3.663 -2.847 1.00 98.12 69 PRO A C 1
ATOM 549 O O . PRO A 1 69 ? 13.842 4.337 -2.031 1.00 98.12 69 PRO A O 1
ATOM 552 N N . ASP A 1 70 ? 13.050 4.062 -4.108 1.00 98.12 70 ASP A N 1
ATOM 553 C CA . ASP A 1 70 ? 13.777 5.188 -4.702 1.00 98.12 70 ASP A CA 1
ATOM 554 C C . ASP A 1 70 ? 12.873 6.398 -5.008 1.00 98.12 70 ASP A C 1
ATOM 556 O O . ASP A 1 70 ? 13.353 7.458 -5.407 1.00 98.12 70 ASP A O 1
ATOM 560 N N . SER A 1 71 ? 11.557 6.285 -4.776 1.00 98.19 71 SER A N 1
ATOM 561 C CA . SER A 1 71 ? 10.584 7.353 -5.044 1.00 98.19 71 SER A CA 1
ATOM 562 C C . SER A 1 71 ? 10.010 8.011 -3.779 1.00 98.19 71 SER A C 1
ATOM 564 O O . SER A 1 71 ? 9.593 7.303 -2.858 1.00 98.19 71 SER A O 1
ATOM 566 N N . PRO A 1 72 ? 9.829 9.352 -3.763 1.00 98.12 72 PRO A N 1
ATOM 567 C CA . PRO A 1 72 ? 9.039 10.029 -2.731 1.00 98.12 72 PRO A CA 1
ATOM 568 C C . PRO A 1 72 ? 7.597 9.511 -2.656 1.00 98.12 72 PRO A C 1
ATOM 570 O O . PRO A 1 72 ? 7.022 9.439 -1.571 1.00 98.12 72 PRO A O 1
ATOM 573 N N . ILE A 1 73 ? 7.013 9.089 -3.789 1.00 98.56 73 ILE A N 1
ATOM 574 C CA . ILE A 1 73 ? 5.760 8.320 -3.822 1.00 98.56 73 ILE A CA 1
ATOM 575 C C . ILE A 1 73 ? 6.113 6.851 -3.585 1.00 98.56 73 ILE A C 1
ATOM 577 O O . ILE A 1 73 ? 6.197 6.027 -4.502 1.00 98.56 73 ILE A O 1
ATOM 581 N N . ARG A 1 74 ? 6.338 6.558 -2.308 1.00 98.69 74 ARG A N 1
ATOM 582 C CA . ARG A 1 74 ? 6.867 5.294 -1.807 1.00 98.69 74 ARG A CA 1
ATOM 583 C C . ARG A 1 74 ? 5.978 4.091 -2.114 1.00 98.69 74 ARG A C 1
ATOM 585 O O . ARG A 1 74 ? 6.489 2.985 -2.277 1.00 98.69 74 ARG A O 1
ATOM 592 N N . ILE A 1 75 ? 4.656 4.286 -2.167 1.00 98.81 75 ILE A N 1
ATOM 593 C CA . ILE A 1 75 ? 3.700 3.240 -2.560 1.00 98.81 75 ILE A CA 1
ATOM 594 C C . ILE A 1 75 ? 2.660 3.804 -3.531 1.00 98.81 75 ILE A C 1
ATOM 596 O O . ILE A 1 75 ? 1.988 4.798 -3.234 1.00 98.81 75 ILE A O 1
ATOM 600 N N . LYS A 1 76 ? 2.493 3.115 -4.663 1.00 98.69 76 LYS A N 1
ATOM 601 C CA . LYS A 1 76 ? 1.490 3.388 -5.701 1.00 98.69 76 LYS A CA 1
ATOM 602 C C . LYS A 1 76 ? 0.368 2.357 -5.568 1.00 98.69 76 LYS A C 1
ATOM 604 O O . LYS A 1 76 ? 0.554 1.190 -5.904 1.00 98.69 76 LYS A O 1
ATOM 609 N N . LEU A 1 77 ? -0.759 2.755 -4.987 1.00 98.62 77 LEU A N 1
ATOM 610 C CA . LEU A 1 77 ? -1.866 1.859 -4.656 1.00 98.62 77 LEU A CA 1
ATOM 611 C C . LEU A 1 77 ? -2.663 1.446 -5.892 1.00 98.62 77 LEU A C 1
ATOM 613 O O . LEU A 1 77 ? -2.946 2.266 -6.760 1.00 98.62 77 LEU A O 1
ATOM 617 N N . LEU A 1 78 ? -3.034 0.168 -5.924 1.00 97.88 78 LEU A N 1
ATOM 618 C CA . LEU A 1 78 ? -3.756 -0.481 -7.017 1.00 97.88 78 LEU A CA 1
ATOM 619 C C . LEU A 1 78 ? -5.122 -0.999 -6.556 1.00 97.88 78 LEU A C 1
ATOM 621 O O . LEU A 1 78 ? -6.126 -0.793 -7.224 1.00 97.88 78 LEU A O 1
ATOM 625 N N . GLN A 1 79 ? -5.166 -1.641 -5.387 1.00 97.62 79 GLN A N 1
ATOM 626 C CA . GLN A 1 79 ? -6.363 -2.283 -4.849 1.00 97.62 79 GLN A CA 1
ATOM 627 C C . GLN A 1 79 ? -6.699 -1.702 -3.476 1.00 97.62 79 GLN A C 1
ATOM 629 O O . GLN A 1 79 ? -5.823 -1.561 -2.625 1.00 97.62 79 GLN A O 1
ATOM 634 N N . PHE A 1 80 ? -7.979 -1.432 -3.226 1.00 97.56 80 PHE A N 1
ATOM 635 C CA . PHE A 1 80 ? -8.467 -0.867 -1.967 1.00 97.56 80 PHE A CA 1
ATOM 636 C C . PHE A 1 80 ? -9.558 -1.745 -1.357 1.00 97.56 80 PHE A C 1
ATOM 638 O O . PHE A 1 80 ? -10.287 -2.422 -2.076 1.00 97.56 80 PHE A O 1
ATOM 645 N N . GLN A 1 81 ? -9.714 -1.662 -0.033 1.00 91.12 81 GLN A N 1
ATOM 646 C CA . GLN A 1 81 ? -10.790 -2.257 0.780 1.00 91.12 81 GLN A CA 1
ATOM 647 C C . GLN A 1 81 ? -10.813 -3.794 0.827 1.00 91.12 81 GLN A C 1
ATOM 649 O O . GLN A 1 81 ? -10.792 -4.361 1.917 1.00 91.12 81 GLN A O 1
ATOM 654 N N . ASN A 1 82 ? -10.819 -4.460 -0.327 1.00 93.38 82 ASN A N 1
ATOM 655 C CA . ASN A 1 82 ? -10.843 -5.911 -0.466 1.00 93.38 82 ASN A CA 1
ATOM 656 C C . ASN A 1 82 ? -9.494 -6.410 -0.998 1.00 93.38 82 ASN A C 1
ATOM 658 O O . ASN A 1 82 ? -8.998 -5.836 -1.969 1.00 93.38 82 ASN A O 1
ATOM 662 N N . PRO A 1 83 ? -8.892 -7.454 -0.404 1.00 94.31 83 PRO A N 1
ATOM 663 C CA . PRO A 1 83 ? -7.687 -8.066 -0.951 1.00 94.31 83 PRO A CA 1
ATOM 664 C C . PRO A 1 83 ? -7.934 -8.616 -2.360 1.00 94.31 83 PRO A C 1
ATOM 666 O O . PRO A 1 83 ? -8.963 -9.239 -2.607 1.00 94.31 83 PRO A O 1
ATOM 669 N N . ALA A 1 84 ? -6.963 -8.436 -3.252 1.00 94.94 84 ALA A N 1
ATOM 670 C CA . ALA A 1 84 ? -6.940 -9.058 -4.571 1.00 94.94 84 ALA A CA 1
ATOM 671 C C . ALA A 1 84 ? -5.532 -9.580 -4.869 1.00 94.94 84 ALA A C 1
ATOM 673 O O . ALA A 1 84 ? -4.538 -9.073 -4.334 1.00 94.94 84 ALA A O 1
ATOM 674 N N . LYS A 1 85 ? -5.446 -10.604 -5.718 1.00 94.44 85 LYS A N 1
ATOM 675 C CA . LYS A 1 85 ? -4.181 -11.034 -6.309 1.00 94.44 85 LYS A CA 1
ATOM 676 C C . LYS A 1 85 ? -3.928 -10.149 -7.528 1.00 94.44 85 LYS A C 1
ATOM 678 O O . LYS A 1 85 ? -4.791 -10.064 -8.385 1.00 94.44 85 LYS A O 1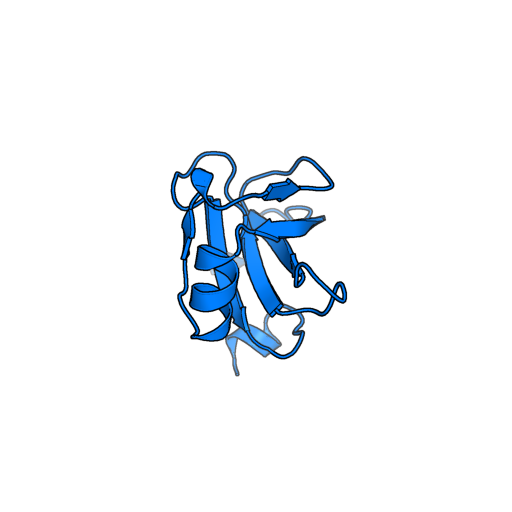
ATOM 683 N N . ILE A 1 86 ? -2.780 -9.476 -7.569 1.00 94.50 86 ILE A N 1
ATOM 684 C CA . ILE A 1 86 ? -2.383 -8.669 -8.728 1.00 94.50 86 ILE A CA 1
ATOM 685 C C . ILE A 1 86 ? -1.730 -9.609 -9.735 1.00 94.50 86 ILE A C 1
ATOM 687 O O . ILE A 1 86 ? -0.575 -9.996 -9.567 1.00 94.50 86 ILE A O 1
ATOM 691 N N . ASP A 1 87 ? -2.516 -10.047 -10.708 1.00 92.88 87 ASP A N 1
ATOM 692 C CA . ASP A 1 87 ? -2.121 -10.907 -11.819 1.00 92.88 87 ASP A CA 1
ATOM 693 C C . ASP A 1 87 ? -2.920 -10.543 -13.082 1.00 92.88 87 ASP A C 1
ATOM 695 O O . ASP A 1 87 ? -3.651 -9.552 -13.101 1.00 92.88 87 ASP A O 1
ATOM 699 N N . GLU A 1 88 ? -2.765 -11.322 -14.152 1.00 92.19 88 GLU A N 1
ATOM 700 C CA . GLU A 1 88 ? -3.431 -11.093 -15.441 1.00 92.19 88 GLU A CA 1
ATOM 701 C C . GLU A 1 88 ? -4.954 -10.958 -15.322 1.00 92.19 88 GLU A C 1
ATOM 703 O O . GLU A 1 88 ? -5.548 -10.149 -16.029 1.00 92.19 88 GLU A O 1
ATOM 708 N N . VAL A 1 89 ? -5.582 -11.699 -14.402 1.00 95.38 89 VAL A N 1
ATOM 709 C CA . VAL A 1 89 ? -7.035 -11.638 -14.189 1.00 95.38 89 VAL A CA 1
ATOM 710 C C . VAL A 1 89 ? -7.429 -10.289 -13.598 1.00 95.38 89 VAL A C 1
ATOM 712 O O . VAL A 1 89 ? -8.409 -9.694 -14.034 1.00 95.38 89 VAL A O 1
ATOM 715 N N . TRP A 1 90 ? -6.649 -9.770 -12.646 1.00 95.88 90 TRP A N 1
ATOM 716 C CA . TRP A 1 90 ? -6.871 -8.433 -12.088 1.00 95.88 90 TRP A CA 1
ATOM 717 C C . TRP A 1 90 ? -6.687 -7.328 -13.134 1.00 95.88 90 TRP A C 1
ATOM 719 O O . TRP A 1 90 ? -7.449 -6.368 -13.157 1.00 95.88 90 TRP A O 1
ATOM 729 N N . PHE A 1 91 ? -5.719 -7.466 -14.044 1.00 92.69 91 PHE A N 1
ATOM 730 C CA . PHE A 1 91 ? -5.537 -6.492 -15.127 1.00 92.69 91 PHE A CA 1
ATOM 731 C C . PHE A 1 91 ? -6.696 -6.464 -16.136 1.00 92.69 91 PHE A C 1
ATOM 733 O O . PHE A 1 91 ? -6.831 -5.485 -16.867 1.00 92.69 91 PHE A O 1
ATOM 740 N N . GLN A 1 92 ? -7.516 -7.516 -16.191 1.00 93.44 92 GLN A N 1
ATOM 741 C CA . GLN A 1 92 ? -8.667 -7.627 -17.094 1.00 93.44 92 GLN A CA 1
ATOM 742 C C . GLN A 1 92 ? -10.009 -7.267 -16.430 1.00 93.44 92 GLN A C 1
ATOM 744 O O . GLN A 1 92 ? -11.034 -7.302 -17.113 1.00 93.44 92 GLN A O 1
ATOM 749 N N . SER A 1 93 ? -10.019 -6.964 -15.124 1.00 85.38 93 SER A N 1
ATOM 750 C CA . SER A 1 93 ? -11.238 -6.674 -14.347 1.00 85.38 93 SER A CA 1
ATOM 751 C C . SER A 1 93 ? -11.700 -5.221 -14.388 1.00 85.38 93 SER A C 1
ATOM 753 O O . SER A 1 93 ? -10.837 -4.330 -14.548 1.00 85.38 93 SER A O 1
#

Foldseek 3Di:
DVVVPDDDDDAAEKEWEFAPVVLVCLQVVNFFDFPVRTDDIPDDDAFQHKYWYAYPPPRHTAFIFTAHPVDRRGTGTDGGDDDDDPDPVSVVD

Solvent-accessible surface area (backbone atoms only — not comparable to full-atom values): 5524 Å² total; per-residue (Å²): 116,87,73,82,73,61,79,92,73,92,70,54,82,32,52,34,31,51,36,71,69,50,47,55,38,45,77,71,65,50,49,67,38,42,53,88,34,56,70,44,69,79,57,90,79,54,69,67,20,37,32,37,35,30,43,87,87,77,66,42,74,42,35,32,22,38,26,28,84,88,41,65,60,25,29,46,50,77,41,62,72,57,92,76,73,91,47,74,68,50,76,73,105